Protein AF-A0A938IAR1-F1 (afdb_monomer_lite)

Sequence (74 aa):
MPTVAITDYTFPNLDVEQANLSAAGLELRSGNDKQIPTLQALVAEPDAIIMQFAPINADVKSLFRDAIHVAVRT

pLDDT: mean 74.63, std 11.93, range [44.59, 92.56]

Structure (mmCIF, N/CA/C/O backbone):
data_AF-A0A938IAR1-F1
#
_entry.id   AF-A0A938IAR1-F1
#
loop_
_atom_site.group_PDB
_atom_site.id
_atom_site.type_symbol
_atom_site.label_atom_id
_atom_site.label_alt_id
_atom_site.label_comp_id
_atom_site.label_asym_id
_atom_site.label_entity_id
_atom_site.label_seq_id
_atom_site.pdbx_PDB_ins_code
_atom_site.Cartn_x
_atom_site.Cartn_y
_atom_site.Cartn_z
_atom_site.occupancy
_atom_site.B_iso_or_equiv
_atom_site.auth_seq_id
_atom_site.auth_comp_id
_atom_site.auth_asym_id
_atom_site.auth_atom_id
_atom_site.pdbx_PDB_model_num
ATOM 1 N N . MET A 1 1 ? -9.856 9.981 6.284 1.00 71.38 1 MET A N 1
ATOM 2 C CA . MET A 1 1 ? -9.554 8.626 6.794 1.00 71.38 1 MET A CA 1
ATOM 3 C C . MET A 1 1 ? -8.075 8.396 6.588 1.00 71.38 1 MET A C 1
ATOM 5 O O . MET A 1 1 ? -7.598 8.856 5.556 1.00 71.38 1 MET A O 1
ATOM 9 N N . PRO A 1 2 ? -7.364 7.762 7.531 1.00 81.62 2 PRO A N 1
ATOM 10 C CA . PRO A 1 2 ? -5.951 7.500 7.342 1.00 81.62 2 PRO A CA 1
ATOM 11 C C . PRO A 1 2 ? -5.754 6.459 6.234 1.00 81.62 2 PRO A C 1
ATOM 13 O O . PRO A 1 2 ? -6.554 5.527 6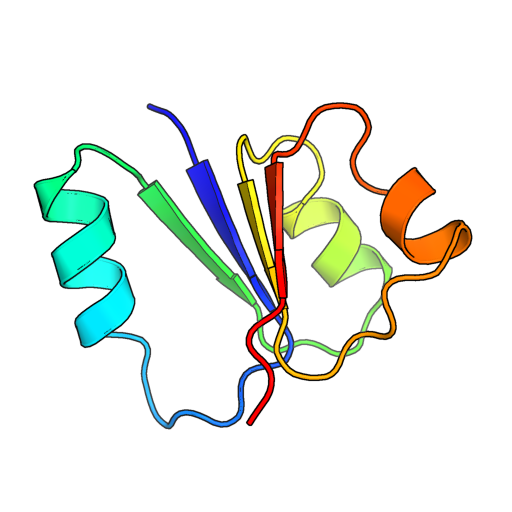.101 1.00 81.62 2 PRO A O 1
ATOM 16 N N . THR A 1 3 ? -4.717 6.636 5.428 1.00 86.06 3 THR A N 1
ATOM 17 C CA . THR A 1 3 ? -4.465 5.853 4.215 1.00 86.06 3 THR A CA 1
ATOM 18 C C . THR A 1 3 ? -3.191 5.032 4.335 1.00 86.06 3 THR A C 1
ATOM 20 O O . THR A 1 3 ? -2.166 5.493 4.837 1.00 86.06 3 THR A O 1
ATOM 23 N N . VAL A 1 4 ? -3.260 3.796 3.847 1.00 86.44 4 VAL A N 1
ATOM 24 C CA . VAL A 1 4 ? -2.122 2.888 3.736 1.00 86.44 4 VAL A CA 1
ATOM 25 C C . VAL A 1 4 ? -1.890 2.590 2.266 1.00 86.44 4 VAL A C 1
ATOM 27 O O . VAL A 1 4 ? -2.788 2.085 1.595 1.00 86.44 4 VAL A O 1
ATOM 30 N N . ALA A 1 5 ? -0.696 2.891 1.760 1.00 86.38 5 ALA A N 1
ATOM 31 C CA . ALA A 1 5 ? -0.312 2.530 0.400 1.00 86.38 5 ALA A CA 1
ATOM 32 C C . ALA A 1 5 ? 0.475 1.211 0.380 1.00 86.38 5 ALA A C 1
ATOM 34 O O . ALA A 1 5 ? 1.383 1.021 1.187 1.00 86.38 5 ALA A O 1
ATOM 35 N N . ILE A 1 6 ? 0.158 0.310 -0.551 1.00 85.62 6 ILE A N 1
ATOM 36 C CA . ILE A 1 6 ? 0.911 -0.932 -0.788 1.00 85.62 6 ILE A CA 1
ATOM 37 C C . ILE A 1 6 ? 1.466 -0.931 -2.211 1.00 85.62 6 ILE A C 1
ATOM 39 O O . ILE A 1 6 ? 0.714 -0.753 -3.176 1.00 85.62 6 ILE A O 1
ATOM 43 N N . THR A 1 7 ? 2.775 -1.154 -2.339 1.00 81.31 7 THR A N 1
ATOM 44 C CA . THR A 1 7 ? 3.487 -1.173 -3.627 1.00 81.31 7 THR A CA 1
ATOM 45 C C . THR A 1 7 ? 4.311 -2.439 -3.800 1.00 81.31 7 THR A C 1
ATOM 47 O O . THR A 1 7 ? 4.628 -3.135 -2.832 1.00 81.31 7 THR A O 1
ATOM 50 N N . ASP A 1 8 ? 4.666 -2.724 -5.055 1.00 76.06 8 ASP A N 1
ATOM 51 C CA . ASP A 1 8 ? 5.642 -3.757 -5.419 1.00 76.06 8 ASP A CA 1
ATOM 52 C C . ASP A 1 8 ? 5.307 -5.152 -4.871 1.00 76.06 8 ASP A C 1
ATOM 54 O O . ASP A 1 8 ? 6.201 -5.906 -4.501 1.00 76.06 8 ASP A O 1
ATOM 58 N N . TYR A 1 9 ? 4.023 -5.500 -4.785 1.00 81.69 9 TYR A N 1
ATOM 59 C CA . TYR A 1 9 ? 3.574 -6.791 -4.271 1.00 81.69 9 TYR A CA 1
ATOM 60 C C . TYR A 1 9 ? 3.486 -7.856 -5.379 1.00 81.69 9 TYR A C 1
ATOM 62 O O . TYR A 1 9 ? 3.141 -7.559 -6.523 1.00 81.69 9 TYR A O 1
ATOM 70 N N . THR A 1 10 ? 3.756 -9.123 -5.050 1.00 83.06 10 THR A N 1
ATOM 71 C CA . THR A 1 10 ? 3.567 -10.282 -5.956 1.00 83.06 10 THR A CA 1
ATOM 72 C C . THR A 1 10 ? 2.302 -11.088 -5.678 1.00 83.06 10 THR A C 1
ATOM 74 O O . THR A 1 10 ? 2.034 -12.072 -6.371 1.00 83.06 10 THR A O 1
ATOM 77 N N . PHE A 1 11 ? 1.519 -10.690 -4.675 1.00 82.12 11 PHE A N 1
ATOM 78 C CA . PHE A 1 11 ? 0.264 -11.354 -4.347 1.00 82.12 11 PHE A CA 1
ATOM 79 C C . PHE A 1 11 ? -0.756 -11.214 -5.492 1.00 82.12 11 PHE A C 1
ATOM 81 O O . PHE A 1 11 ? -0.801 -10.174 -6.153 1.00 82.12 11 PHE A O 1
ATOM 88 N N . PRO A 1 12 ? -1.589 -12.243 -5.735 1.00 83.88 12 PRO A N 1
ATOM 89 C CA . PRO A 1 12 ? -2.591 -12.216 -6.803 1.00 83.88 12 PRO A CA 1
ATOM 90 C C . PRO A 1 12 ? -3.736 -11.229 -6.526 1.00 83.88 12 PRO A C 1
ATOM 92 O O . PRO A 1 12 ? -4.410 -10.801 -7.459 1.00 83.88 12 PRO A O 1
ATOM 95 N N . ASN A 1 13 ? -3.963 -10.884 -5.257 1.00 87.19 13 ASN A N 1
ATOM 96 C CA . ASN A 1 13 ? -4.884 -9.850 -4.799 1.00 87.19 13 ASN A CA 1
ATOM 97 C C . ASN A 1 13 ? -4.420 -9.314 -3.432 1.00 87.19 13 ASN A C 1
ATOM 99 O O . ASN A 1 13 ? -3.422 -9.791 -2.891 1.00 87.19 13 ASN A O 1
ATOM 103 N N . LEU A 1 14 ? -5.152 -8.332 -2.902 1.00 89.31 14 LEU A N 1
ATOM 104 C CA . LEU A 1 14 ? -4.915 -7.720 -1.590 1.00 89.31 14 LEU A CA 1
ATOM 105 C C . LEU A 1 14 ? -6.145 -7.854 -0.676 1.00 89.31 14 LEU A C 1
ATOM 107 O O . LEU A 1 14 ? -6.431 -6.963 0.12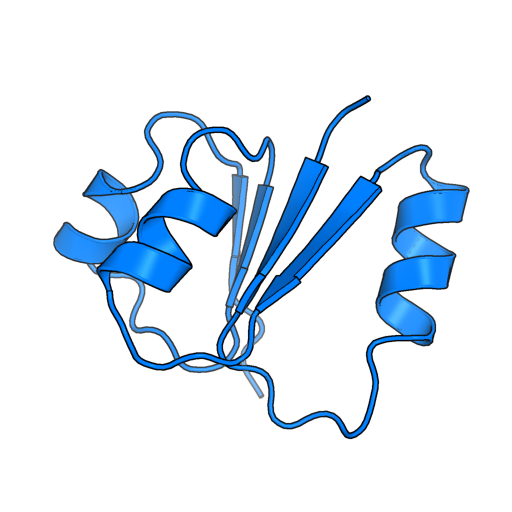3 1.00 89.31 14 LEU A O 1
ATOM 111 N N . ASP A 1 15 ? -6.934 -8.922 -0.833 1.00 92.19 15 ASP A N 1
ATOM 112 C CA . ASP A 1 15 ? -8.227 -9.059 -0.144 1.00 92.19 15 ASP A CA 1
ATOM 113 C C . ASP A 1 15 ? -8.053 -9.104 1.383 1.00 92.19 15 ASP A C 1
ATOM 115 O O . ASP A 1 15 ? -8.849 -8.533 2.132 1.00 92.19 15 ASP A O 1
ATOM 119 N N . VAL A 1 16 ? -6.981 -9.753 1.849 1.00 90.88 16 VAL A N 1
ATOM 120 C CA . VAL A 1 16 ? -6.643 -9.864 3.274 1.00 90.88 16 VAL A CA 1
ATOM 121 C C . VAL A 1 16 ? -6.222 -8.506 3.835 1.00 90.88 16 VAL A C 1
ATOM 123 O O . VAL A 1 16 ? -6.703 -8.092 4.891 1.00 90.88 16 VAL A O 1
ATOM 126 N N . GLU A 1 17 ? -5.352 -7.789 3.130 1.00 90.38 17 GLU A N 1
ATOM 127 C CA . GLU A 1 17 ? -4.888 -6.455 3.499 1.00 90.38 17 GLU A CA 1
ATOM 128 C C . GLU A 1 17 ? -6.055 -5.468 3.523 1.00 90.38 17 GLU A C 1
ATOM 130 O O . GLU A 1 17 ? -6.224 -4.740 4.500 1.00 90.38 17 GLU A O 1
ATOM 135 N N . GLN A 1 18 ? -6.905 -5.492 2.494 1.00 92.56 18 GLN A N 1
ATOM 136 C CA . GLN A 1 18 ? -8.097 -4.656 2.404 1.00 92.56 18 GLN A CA 1
ATOM 137 C C . GLN A 1 18 ? -9.038 -4.909 3.583 1.00 92.56 18 GLN A C 1
ATOM 139 O O . GLN A 1 18 ? -9.473 -3.955 4.227 1.00 92.56 18 GLN A O 1
ATOM 144 N N . ALA A 1 19 ? -9.329 -6.175 3.896 1.00 92.25 19 ALA A N 1
ATOM 145 C CA . ALA A 1 19 ? -10.222 -6.532 4.994 1.00 92.25 19 ALA A CA 1
ATOM 146 C C . ALA A 1 19 ? -9.678 -6.064 6.353 1.00 92.25 19 ALA A C 1
ATOM 148 O O . ALA A 1 19 ? -10.408 -5.449 7.132 1.00 92.25 19 ALA A O 1
ATOM 149 N N . ASN A 1 20 ? -8.390 -6.300 6.619 1.00 91.19 20 ASN A N 1
ATOM 150 C CA . ASN A 1 20 ? -7.752 -5.913 7.876 1.00 91.19 20 ASN A CA 1
ATOM 151 C C . ASN A 1 20 ? -7.687 -4.389 8.046 1.00 91.19 20 ASN A C 1
ATOM 153 O O . ASN A 1 20 ? -8.016 -3.869 9.112 1.00 91.19 20 ASN A O 1
ATOM 157 N N . LEU A 1 21 ? -7.292 -3.666 6.994 1.00 90.44 21 LEU A N 1
ATOM 158 C CA . LEU A 1 21 ? -7.192 -2.208 7.017 1.00 90.44 21 LEU A CA 1
ATOM 159 C C . LEU A 1 21 ? -8.572 -1.564 7.166 1.00 90.44 21 LEU A C 1
ATOM 161 O O . LEU A 1 21 ? -8.753 -0.701 8.023 1.00 90.44 21 LEU A O 1
ATOM 165 N N . SER A 1 22 ? -9.573 -2.037 6.422 1.00 90.44 22 SER A N 1
ATOM 166 C CA . SER A 1 22 ? -10.944 -1.538 6.550 1.00 90.44 22 SER A CA 1
ATOM 167 C C . SER A 1 22 ? -11.545 -1.813 7.929 1.00 90.44 22 SER A C 1
ATOM 169 O O . SER A 1 22 ? -12.197 -0.928 8.481 1.00 90.44 22 SER A O 1
ATOM 171 N N . ALA A 1 23 ? -11.283 -2.978 8.532 1.00 92.25 23 ALA A N 1
ATOM 172 C CA . ALA A 1 23 ? -11.706 -3.274 9.904 1.00 92.25 23 ALA A CA 1
ATOM 173 C C . ALA A 1 23 ? -11.066 -2.331 10.943 1.00 92.25 23 ALA A C 1
ATOM 175 O O . ALA A 1 23 ? -11.673 -2.049 11.975 1.00 92.25 23 ALA A O 1
ATOM 176 N N . ALA A 1 24 ? -9.872 -1.806 10.654 1.00 89.69 24 ALA A N 1
ATOM 177 C CA . ALA A 1 24 ? -9.187 -0.797 11.461 1.00 89.69 24 ALA A CA 1
ATOM 178 C C . ALA A 1 24 ? -9.587 0.657 11.120 1.00 89.69 24 ALA A C 1
ATOM 180 O O . ALA A 1 24 ? -9.043 1.591 11.707 1.00 89.69 24 ALA A O 1
ATOM 181 N N . GLY A 1 25 ? -10.525 0.874 10.188 1.00 90.75 25 GLY A N 1
ATOM 182 C CA . GLY A 1 25 ? -10.947 2.211 9.746 1.00 90.75 25 GLY A CA 1
ATOM 183 C C . GLY A 1 25 ? -9.960 2.908 8.800 1.00 90.75 25 GLY A C 1
ATOM 184 O O . GLY A 1 25 ? -10.009 4.132 8.654 1.00 90.75 25 GLY A O 1
ATOM 185 N N . LEU A 1 26 ? -9.067 2.141 8.172 1.00 89.81 26 LEU A N 1
ATOM 186 C CA . LEU A 1 26 ? -8.039 2.611 7.246 1.00 89.81 26 LEU A CA 1
ATOM 187 C C . LEU A 1 26 ? -8.455 2.360 5.791 1.00 89.81 26 LEU A C 1
ATOM 189 O O . LEU A 1 26 ? -9.118 1.371 5.467 1.00 89.81 26 LEU A O 1
ATOM 193 N N . GLU A 1 27 ? -8.036 3.254 4.901 1.00 89.62 27 GLU A N 1
ATOM 194 C CA . GLU A 1 27 ? -8.205 3.110 3.453 1.00 89.62 27 GLU A CA 1
ATOM 195 C C . GLU A 1 27 ? -6.94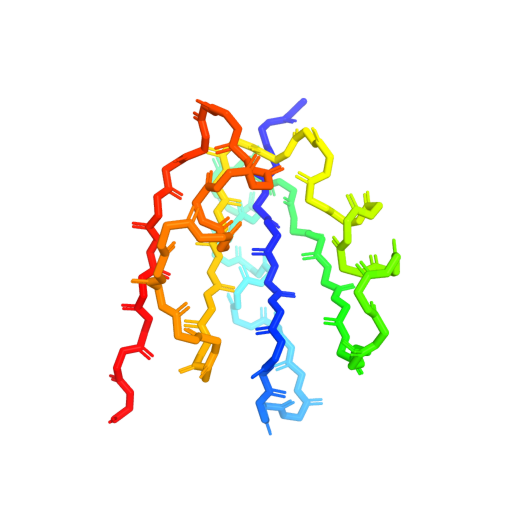5 2.493 2.839 1.00 89.62 27 GLU A C 1
ATOM 197 O O . GLU A 1 27 ? -5.843 3.008 3.027 1.00 89.62 27 GLU A O 1
ATOM 202 N N . LEU A 1 28 ? -7.105 1.408 2.080 1.00 89.06 28 LEU A N 1
ATOM 203 C CA . LEU A 1 28 ? -6.021 0.812 1.307 1.00 89.06 28 LEU A CA 1
ATOM 204 C C . LEU A 1 28 ? -5.948 1.460 -0.079 1.00 89.06 28 LEU A C 1
ATOM 206 O O . LEU A 1 28 ? -6.919 1.450 -0.833 1.00 89.06 28 LEU A O 1
ATOM 210 N N . ARG A 1 29 ? -4.764 1.950 -0.443 1.00 88.44 29 ARG A N 1
ATOM 211 C CA . ARG A 1 29 ? -4.407 2.333 -1.810 1.00 88.44 29 ARG A CA 1
ATOM 212 C C . ARG A 1 29 ? -3.342 1.377 -2.316 1.00 88.44 29 ARG A C 1
ATOM 214 O O . ARG A 1 29 ? -2.396 1.065 -1.603 1.00 88.44 29 ARG A O 1
ATOM 221 N N . SER A 1 30 ? -3.469 0.900 -3.546 1.00 85.44 30 SER A N 1
ATOM 222 C CA . SER A 1 30 ? -2.471 -0.007 -4.107 1.00 85.44 30 SER A CA 1
ATOM 223 C C . SER A 1 30 ? -2.120 0.352 -5.539 1.00 85.44 30 SER A C 1
ATOM 225 O O . SER A 1 30 ? -2.948 0.863 -6.293 1.00 85.44 30 SER A O 1
ATOM 227 N N . GLY A 1 31 ? -0.870 0.081 -5.902 1.00 78.44 31 GLY A N 1
ATOM 228 C CA . GLY A 1 31 ? -0.367 0.241 -7.257 1.00 78.44 31 GLY A CA 1
ATOM 229 C C . GLY A 1 31 ? 0.804 -0.702 -7.483 1.00 78.44 31 GLY A C 1
ATOM 230 O O . GLY A 1 31 ? 1.763 -0.700 -6.717 1.00 78.44 31 GLY A O 1
ATOM 231 N N . ASN A 1 32 ? 0.710 -1.522 -8.527 1.00 70.00 32 ASN A N 1
ATOM 232 C CA . ASN A 1 32 ? 1.767 -2.449 -8.929 1.00 70.00 32 ASN A CA 1
ATOM 233 C C . ASN A 1 32 ? 2.403 -1.973 -10.241 1.00 70.00 32 ASN A C 1
ATOM 235 O O . ASN A 1 32 ? 2.376 -2.657 -11.263 1.00 70.00 32 ASN A O 1
ATOM 239 N N . ASP A 1 33 ? 2.886 -0.733 -10.221 1.00 66.12 33 ASP A N 1
ATOM 240 C CA . ASP A 1 33 ? 3.582 -0.103 -11.338 1.00 66.12 33 ASP A CA 1
ATOM 241 C C . ASP A 1 33 ? 5.034 0.163 -10.928 1.00 66.12 33 ASP A C 1
ATOM 243 O O . ASP A 1 33 ? 5.319 0.502 -9.785 1.00 66.12 33 ASP A O 1
ATOM 247 N N . LYS A 1 34 ? 5.960 0.015 -11.872 1.00 64.12 34 LYS A N 1
ATOM 248 C CA . LYS A 1 34 ? 7.394 0.260 -11.676 1.00 64.12 34 LYS A CA 1
ATOM 249 C C . LYS A 1 34 ? 7.784 1.708 -11.975 1.00 64.12 34 LYS A C 1
ATOM 251 O O . LYS A 1 34 ? 8.940 2.084 -11.788 1.00 64.12 34 LYS A O 1
ATOM 256 N N . GLN A 1 35 ? 6.861 2.511 -12.503 1.00 64.69 35 GLN A N 1
ATOM 257 C CA . GLN A 1 35 ? 7.119 3.910 -12.814 1.00 64.69 3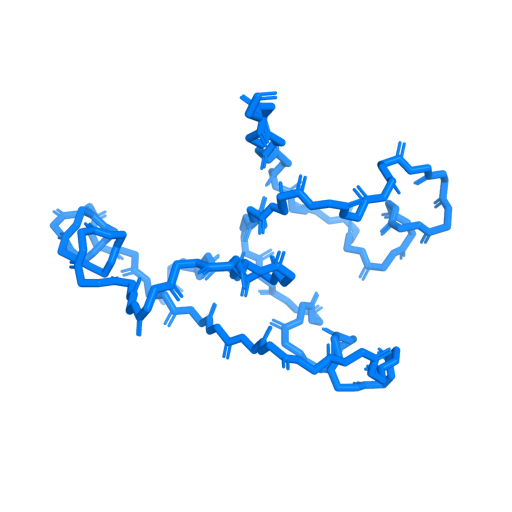5 GLN A CA 1
ATOM 258 C C . GLN A 1 35 ? 7.138 4.754 -11.533 1.00 64.69 35 GLN A C 1
ATOM 260 O O . GLN A 1 35 ? 6.130 4.893 -10.841 1.00 64.69 35 GLN A O 1
ATOM 265 N N . ILE A 1 36 ? 8.289 5.377 -11.257 1.00 64.50 36 ILE A N 1
ATOM 266 C CA . ILE A 1 36 ? 8.497 6.263 -10.099 1.00 64.50 36 ILE A CA 1
ATOM 267 C C . ILE A 1 36 ? 7.405 7.344 -9.973 1.00 64.50 36 ILE A C 1
ATOM 269 O O . ILE A 1 36 ? 6.923 7.529 -8.859 1.00 64.50 36 ILE A O 1
ATOM 273 N N . PRO A 1 37 ? 6.942 8.015 -11.049 1.00 65.12 37 PRO A N 1
ATOM 274 C CA . PRO A 1 37 ? 5.868 9.007 -10.939 1.00 65.12 37 PRO A CA 1
ATOM 275 C C . PRO A 1 37 ? 4.528 8.422 -10.468 1.00 65.12 37 PRO A C 1
ATOM 277 O O . PRO A 1 37 ? 3.811 9.062 -9.701 1.00 65.12 37 PRO A O 1
ATOM 280 N N . THR A 1 38 ? 4.194 7.199 -10.895 1.00 64.56 38 THR A N 1
ATOM 281 C CA . THR A 1 38 ? 2.9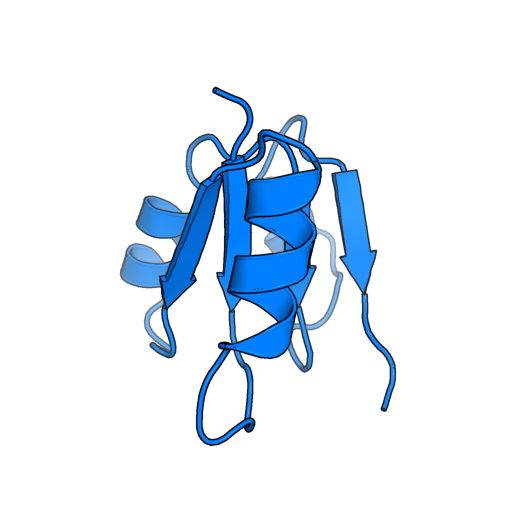74 6.497 -10.464 1.00 64.56 38 THR A CA 1
ATOM 282 C C . THR A 1 38 ? 3.057 6.151 -8.983 1.00 64.56 38 THR A C 1
ATOM 284 O O . THR A 1 38 ? 2.114 6.390 -8.228 1.00 64.56 38 THR A O 1
ATOM 287 N N . LEU A 1 39 ? 4.217 5.646 -8.555 1.00 65.12 39 LEU A N 1
ATOM 288 C CA . LEU A 1 39 ? 4.486 5.360 -7.152 1.00 65.12 39 LEU A CA 1
ATOM 289 C C . LEU A 1 39 ? 4.417 6.645 -6.326 1.00 65.12 39 LEU A C 1
ATOM 291 O O . LEU A 1 39 ? 3.712 6.653 -5.330 1.00 65.12 39 LEU A O 1
ATOM 295 N N . GLN A 1 40 ? 5.029 7.743 -6.785 1.00 67.62 40 GLN A N 1
ATOM 296 C CA . GLN A 1 40 ? 4.980 9.068 -6.153 1.00 67.62 40 GLN A CA 1
ATOM 297 C C . GLN A 1 40 ? 3.561 9.621 -5.979 1.00 67.62 40 GLN A C 1
ATOM 299 O O . GLN A 1 40 ? 3.275 10.229 -4.954 1.00 67.62 40 GLN A O 1
ATOM 304 N N . ALA A 1 41 ? 2.661 9.411 -6.939 1.00 68.69 41 ALA A N 1
ATOM 305 C CA . ALA A 1 41 ? 1.270 9.841 -6.805 1.00 68.69 41 ALA A CA 1
ATOM 306 C C . ALA A 1 41 ? 0.502 9.010 -5.762 1.00 68.69 41 ALA A C 1
ATOM 308 O O . ALA A 1 41 ? -0.299 9.551 -5.002 1.00 68.69 41 ALA A O 1
ATOM 309 N N . LEU A 1 42 ? 0.771 7.703 -5.694 1.00 69.00 42 LEU A N 1
ATOM 310 C CA . LEU A 1 42 ? 0.151 6.784 -4.733 1.00 69.00 42 LEU A CA 1
ATOM 311 C C . LEU A 1 42 ? 0.543 7.103 -3.280 1.00 69.00 42 LEU A C 1
ATOM 313 O O . LEU A 1 42 ? -0.223 6.869 -2.346 1.00 69.00 42 LEU A O 1
ATOM 317 N N . VAL A 1 43 ? 1.740 7.651 -3.119 1.00 63.88 43 VAL A N 1
ATOM 318 C CA . VAL A 1 43 ? 2.428 7.880 -1.848 1.00 63.88 43 VAL A CA 1
ATOM 319 C C . VAL A 1 43 ? 2.661 9.361 -1.519 1.00 63.88 43 VAL A C 1
ATOM 321 O O . VAL A 1 43 ? 3.435 9.673 -0.617 1.00 63.88 43 VAL A O 1
ATOM 324 N N . ALA A 1 44 ? 2.014 10.281 -2.235 1.00 64.75 44 ALA A N 1
ATOM 325 C CA . ALA A 1 44 ? 2.211 11.709 -2.005 1.00 64.75 44 ALA A CA 1
ATOM 326 C C . ALA A 1 44 ? 1.765 12.140 -0.593 1.00 64.75 44 ALA A C 1
ATOM 328 O O . ALA A 1 44 ? 2.363 13.051 -0.029 1.00 64.75 44 ALA A O 1
ATOM 329 N N . GLU A 1 45 ? 0.754 11.469 -0.017 1.00 66.69 45 GLU A N 1
ATOM 330 C CA . GLU A 1 45 ? 0.200 11.759 1.320 1.00 66.69 45 GLU A CA 1
ATOM 331 C C . GLU A 1 45 ? -0.368 10.528 2.092 1.00 66.69 45 GLU A C 1
ATOM 333 O O . GLU A 1 45 ? -1.423 10.649 2.713 1.00 66.69 45 GLU A O 1
ATOM 338 N N . PRO A 1 46 ? 0.220 9.315 2.060 1.00 63.97 46 PRO A N 1
ATOM 339 C CA . PRO A 1 46 ? -0.249 8.216 2.886 1.00 63.97 46 PRO A CA 1
ATOM 340 C C . PRO A 1 46 ? 0.264 8.358 4.320 1.00 63.97 46 PRO A C 1
ATOM 342 O O . PRO A 1 46 ? 1.419 8.715 4.556 1.00 63.97 46 PRO A O 1
ATOM 345 N N . ASP A 1 47 ? -0.571 7.988 5.284 1.00 70.06 47 ASP A N 1
ATOM 346 C CA . ASP A 1 47 ? -0.179 7.919 6.693 1.00 70.06 47 ASP A CA 1
ATOM 347 C C . ASP A 1 47 ? 0.781 6.740 6.951 1.00 70.06 47 ASP A C 1
ATOM 349 O O . ASP A 1 47 ? 1.619 6.785 7.857 1.00 70.06 47 ASP A O 1
ATOM 353 N N . ALA A 1 48 ? 0.696 5.677 6.140 1.00 77.00 48 ALA A N 1
ATOM 354 C CA . ALA A 1 48 ? 1.618 4.543 6.188 1.00 77.00 48 ALA A CA 1
ATOM 355 C C . ALA A 1 48 ? 1.846 3.889 4.817 1.00 77.00 48 ALA A C 1
ATOM 357 O O . ALA A 1 48 ? 0.998 3.945 3.926 1.00 77.00 48 ALA A O 1
ATOM 358 N N . ILE A 1 49 ? 2.994 3.225 4.654 1.00 78.88 49 ILE A N 1
ATOM 359 C CA . ILE A 1 49 ? 3.347 2.516 3.415 1.00 78.88 49 ILE A CA 1
ATOM 360 C C . ILE A 1 49 ? 3.872 1.109 3.720 1.00 78.88 49 ILE A C 1
ATOM 362 O O . ILE A 1 49 ? 4.703 0.925 4.616 1.00 78.88 49 ILE A O 1
ATOM 366 N N . ILE A 1 50 ? 3.409 0.133 2.935 1.00 80.94 50 ILE A N 1
ATOM 367 C CA . ILE A 1 50 ? 3.859 -1.261 2.939 1.00 80.94 50 ILE A CA 1
ATOM 368 C C . ILE A 1 50 ? 4.585 -1.554 1.622 1.00 80.94 50 ILE A C 1
ATOM 370 O O . ILE A 1 50 ? 4.027 -1.382 0.539 1.00 80.94 50 ILE A O 1
ATOM 374 N N . MET A 1 51 ? 5.826 -2.031 1.722 1.00 77.12 51 MET A N 1
ATOM 375 C CA . MET A 1 51 ? 6.665 -2.397 0.575 1.00 77.12 51 MET A CA 1
ATOM 376 C C . MET A 1 51 ? 7.201 -3.821 0.736 1.00 77.12 51 MET A C 1
ATOM 378 O O . MET A 1 51 ? 7.672 -4.181 1.821 1.00 77.12 51 MET A O 1
ATOM 382 N N . GLN A 1 52 ? 7.168 -4.608 -0.346 1.00 75.12 52 GLN A N 1
ATOM 383 C CA . GLN A 1 52 ? 7.719 -5.971 -0.368 1.00 75.12 52 GLN A CA 1
ATOM 384 C C . GLN A 1 52 ? 9.171 -6.010 -0.873 1.00 75.12 52 GLN A C 1
ATOM 386 O O . GLN A 1 52 ? 10.027 -6.614 -0.230 1.00 75.12 52 GLN A O 1
ATOM 391 N N . PHE A 1 53 ? 9.472 -5.355 -2.003 1.00 71.75 53 PHE A N 1
ATOM 392 C CA . PHE A 1 53 ? 10.805 -5.430 -2.633 1.00 71.75 53 PHE A CA 1
ATOM 393 C C . PHE A 1 53 ? 11.552 -4.101 -2.729 1.00 71.75 53 PHE A C 1
ATOM 395 O O . PHE A 1 53 ? 12.760 -4.110 -2.976 1.00 71.75 53 PHE A O 1
ATOM 402 N N . ALA A 1 54 ? 10.871 -2.965 -2.558 1.00 66.06 54 ALA A N 1
ATOM 403 C CA . ALA A 1 54 ? 11.524 -1.669 -2.664 1.00 66.06 54 ALA A CA 1
ATOM 404 C C . ALA A 1 54 ? 12.612 -1.523 -1.577 1.00 66.06 54 ALA A C 1
ATOM 406 O O . ALA A 1 54 ? 12.343 -1.733 -0.388 1.00 66.06 54 ALA A O 1
ATOM 407 N N . PRO A 1 55 ? 13.858 -1.175 -1.949 1.00 64.81 55 PRO A N 1
ATOM 408 C CA . PRO A 1 55 ? 14.928 -0.995 -0.982 1.00 64.81 55 PRO A CA 1
ATOM 409 C C . PRO A 1 55 ? 14.653 0.256 -0.142 1.00 64.81 55 PRO A C 1
ATOM 411 O O . PRO A 1 55 ? 14.616 1.365 -0.667 1.00 64.81 55 PRO A O 1
ATOM 414 N N . ILE A 1 56 ? 14.503 0.094 1.176 1.00 65.12 56 ILE A N 1
ATOM 415 C CA . ILE A 1 56 ? 14.312 1.212 2.115 1.00 65.12 56 ILE A CA 1
ATOM 416 C C . ILE A 1 56 ? 15.649 1.970 2.252 1.00 65.12 56 ILE A C 1
ATOM 418 O O . ILE A 1 56 ? 16.425 1.752 3.185 1.00 65.12 56 ILE A O 1
ATOM 422 N N . ASN A 1 57 ? 15.948 2.840 1.288 1.00 68.62 57 ASN A N 1
ATOM 423 C CA . ASN A 1 57 ? 17.121 3.715 1.259 1.00 68.62 57 ASN A CA 1
ATOM 424 C C . ASN A 1 57 ? 16.710 5.191 1.434 1.00 68.62 57 ASN A C 1
ATOM 426 O O . ASN A 1 57 ? 15.529 5.506 1.584 1.00 68.62 57 ASN A O 1
ATOM 430 N N . ALA A 1 58 ? 17.688 6.100 1.488 1.00 69.69 58 ALA A N 1
ATOM 431 C CA . ALA A 1 58 ? 17.424 7.524 1.706 1.00 69.69 58 ALA A CA 1
ATOM 432 C C . ALA A 1 58 ? 16.531 8.136 0.612 1.00 69.69 58 ALA A C 1
ATOM 434 O O . ALA A 1 58 ? 15.671 8.956 0.928 1.00 69.69 58 ALA A O 1
ATOM 435 N N . ASP A 1 59 ? 16.682 7.685 -0.635 1.00 69.81 59 ASP A N 1
ATOM 436 C CA . ASP A 1 59 ? 15.898 8.168 -1.772 1.00 69.81 59 ASP A CA 1
ATOM 437 C C . ASP A 1 59 ? 14.426 7.776 -1.623 1.00 69.81 59 ASP A C 1
ATOM 439 O O . ASP A 1 59 ? 13.554 8.634 -1.724 1.00 69.81 59 ASP A O 1
ATOM 443 N N . VAL A 1 60 ? 14.136 6.519 -1.273 1.00 67.50 60 VAL A N 1
ATOM 444 C CA . VAL A 1 60 ? 12.764 6.051 -1.012 1.00 67.50 60 VAL A CA 1
ATOM 445 C C . VAL A 1 60 ? 12.158 6.756 0.200 1.00 67.50 60 VAL A C 1
ATOM 447 O O . VAL A 1 60 ? 11.025 7.217 0.134 1.00 67.50 60 VAL A O 1
ATOM 450 N N . LYS A 1 61 ? 12.921 6.932 1.286 1.00 68.25 61 LYS A N 1
ATOM 451 C CA . LYS A 1 61 ? 12.453 7.680 2.467 1.00 68.25 61 LYS A CA 1
ATOM 452 C C . LYS A 1 61 ? 12.149 9.146 2.160 1.00 68.25 61 LYS A C 1
ATOM 454 O O . LYS A 1 61 ? 11.292 9.735 2.806 1.00 68.25 61 LYS A O 1
ATOM 459 N N . SER A 1 62 ? 12.840 9.745 1.189 1.00 69.69 62 SER A N 1
ATOM 460 C CA . SER A 1 62 ? 12.612 11.142 0.801 1.00 69.69 62 SER A CA 1
ATOM 461 C C . SER A 1 62 ? 11.264 11.368 0.109 1.00 69.69 62 SER A C 1
ATOM 463 O O . SER A 1 62 ? 10.788 12.503 0.059 1.00 69.69 62 SER A O 1
ATOM 465 N N . LEU A 1 63 ? 10.642 10.299 -0.398 1.00 65.81 63 LEU A N 1
ATOM 466 C CA . LEU A 1 63 ? 9.362 10.365 -1.091 1.00 65.81 63 LEU A CA 1
ATOM 467 C C . LEU A 1 63 ? 8.178 10.574 -0.134 1.00 65.81 63 LEU A C 1
ATOM 469 O O . LEU A 1 63 ? 7.156 11.089 -0.576 1.00 65.81 63 LEU A O 1
ATOM 473 N N . PHE A 1 64 ? 8.298 10.214 1.152 1.00 68.19 64 PHE A N 1
ATOM 474 C CA . PHE A 1 64 ? 7.186 10.246 2.115 1.00 68.19 64 PHE A CA 1
ATOM 475 C C . PHE A 1 64 ? 7.668 10.849 3.433 1.00 68.19 64 PHE A C 1
ATOM 477 O O . PHE A 1 64 ? 8.381 10.215 4.211 1.00 68.19 64 PHE A O 1
ATOM 484 N N . ARG A 1 65 ? 7.318 12.117 3.663 1.00 60.84 65 ARG A N 1
ATOM 485 C CA . ARG A 1 65 ? 7.960 12.943 4.696 1.00 60.84 65 ARG A CA 1
ATOM 486 C C . ARG A 1 65 ? 7.506 12.613 6.127 1.00 60.84 65 ARG A C 1
ATOM 488 O O . ARG A 1 65 ? 8.280 12.871 7.041 1.00 60.84 65 ARG A O 1
ATOM 495 N N . ASP A 1 66 ? 6.340 11.973 6.293 1.00 63.34 66 ASP A N 1
ATOM 496 C CA . ASP A 1 66 ? 5.695 11.718 7.599 1.00 63.34 66 ASP A CA 1
ATOM 497 C C . ASP A 1 66 ? 5.068 10.308 7.753 1.00 63.34 66 ASP A C 1
ATOM 499 O O . ASP A 1 66 ? 4.380 10.035 8.736 1.00 63.34 66 ASP A O 1
ATOM 503 N N . ALA A 1 67 ? 5.301 9.386 6.811 1.00 59.41 67 ALA A N 1
ATOM 504 C CA . ALA A 1 67 ? 4.654 8.069 6.813 1.00 59.41 67 ALA A CA 1
ATOM 505 C C . ALA A 1 67 ? 5.331 7.052 7.758 1.00 59.41 67 ALA A C 1
ATOM 507 O O . ALA A 1 67 ? 6.564 6.947 7.826 1.00 59.41 67 ALA A O 1
ATOM 508 N N . ILE A 1 68 ? 4.527 6.222 8.435 1.00 63.34 68 ILE A N 1
ATOM 509 C CA . ILE A 1 68 ? 5.023 5.045 9.168 1.00 63.34 68 ILE A CA 1
ATOM 510 C C . ILE A 1 68 ? 5.420 3.956 8.159 1.00 63.34 68 ILE A C 1
ATOM 512 O O . ILE A 1 68 ? 4.628 3.549 7.309 1.00 63.34 68 ILE A O 1
ATOM 516 N N . HIS A 1 69 ? 6.657 3.463 8.268 1.00 60.84 69 HIS A N 1
ATOM 517 C CA . HIS A 1 69 ? 7.212 2.453 7.365 1.00 60.84 69 HIS A CA 1
ATOM 518 C C . HIS A 1 69 ? 6.996 1.036 7.903 1.00 60.84 69 HIS A C 1
ATOM 520 O O . HIS A 1 69 ? 7.475 0.710 8.991 1.00 60.84 69 HIS A O 1
ATOM 526 N N . VAL A 1 70 ? 6.373 0.166 7.105 1.00 60.72 70 VAL A N 1
ATOM 527 C CA . VAL A 1 70 ? 6.281 -1.272 7.391 1.00 60.72 70 VAL A CA 1
ATOM 528 C C . VAL A 1 70 ? 6.905 -2.047 6.231 1.00 60.72 70 VAL A C 1
ATOM 530 O O . VAL A 1 70 ? 6.321 -2.184 5.160 1.00 60.72 70 VAL A O 1
ATOM 533 N N . ALA A 1 71 ? 8.122 -2.549 6.435 1.00 57.66 71 ALA A N 1
ATOM 534 C CA . ALA A 1 71 ? 8.784 -3.425 5.474 1.00 57.66 71 ALA A CA 1
ATOM 535 C C . ALA A 1 71 ? 8.393 -4.879 5.760 1.00 57.66 71 ALA A C 1
ATOM 537 O O . ALA A 1 71 ? 8.665 -5.390 6.849 1.00 57.66 71 ALA A O 1
ATOM 538 N N . VAL A 1 72 ? 7.786 -5.555 4.785 1.00 55.53 72 VAL A N 1
ATOM 539 C CA . VAL A 1 72 ? 7.467 -6.982 4.897 1.00 55.53 72 VAL A CA 1
ATOM 540 C C . VAL A 1 72 ? 8.626 -7.760 4.285 1.00 55.53 72 VAL A C 1
ATOM 542 O O . VAL A 1 72 ? 8.745 -7.861 3.068 1.00 55.53 72 VAL A O 1
ATOM 545 N N . ARG A 1 73 ? 9.518 -8.291 5.131 1.00 44.59 73 ARG A N 1
ATOM 546 C CA . ARG A 1 73 ? 10.501 -9.289 4.691 1.00 44.59 73 ARG A CA 1
ATOM 547 C C . ARG A 1 73 ? 9.771 -10.609 4.447 1.00 44.59 73 ARG A C 1
ATOM 549 O O . ARG A 1 73 ? 9.258 -11.190 5.399 1.00 44.59 73 ARG A O 1
ATOM 556 N N . THR A 1 74 ? 9.746 -11.061 3.197 1.00 47.03 74 THR A N 1
ATOM 557 C CA . THR A 1 74 ? 9.559 -12.482 2.863 1.00 47.03 74 THR A CA 1
ATOM 558 C C . THR A 1 74 ? 10.813 -13.276 3.188 1.00 47.03 74 THR A C 1
ATOM 560 O O . THR A 1 74 ? 11.910 -12.739 2.899 1.00 47.03 74 THR A O 1
#

Secondary structure (DSSP, 8-state):
--EEEEES--SS--HHHHHHHHHTTPEEEEE----HHHHHHHTSS-SEEEESSS---HHHHHT-SSPEEEE---

Radius of gyration: 11.62 Å; chains: 1; bounding box: 29×25×24 Å

Foldseek 3Di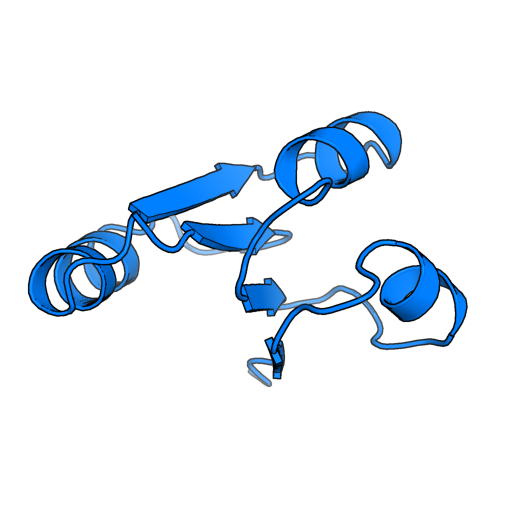:
DAEEEEEQDPDPDCVVVCVVQVVVVYHYDYDHDPDPVVVLVSQVDHQEYEYEPDPPDPVVCVSHVHHDYDYDDD